Protein AF-A0A926I420-F1 (afdb_monomer_lite)

Secondary structure (DSSP, 8-state):
----EEEEEETTEEEEEEGGGGGGS-HHHHHHHHHHHHHSHHHHHHHHHHHHHHHHHHHHHHHHHHHHHHHHHHHH----S-TTSHHHHHHHHHHHHHHHHHHHHHHHHHHHHHHHHHHHHHHT-

Structure (mmCIF, N/CA/C/O backbone):
data_AF-A0A926I420-F1
#
_entry.id   AF-A0A926I420-F1
#
loop_
_atom_site.group_PDB
_atom_site.id
_atom_site.type_symbol
_atom_site.label_atom_id
_atom_site.label_alt_id
_atom_site.label_comp_id
_atom_site.label_asym_id
_atom_site.label_entity_id
_atom_site.label_seq_id
_atom_site.pdbx_PDB_ins_code
_atom_site.Cartn_x
_atom_site.Cartn_y
_atom_site.Cartn_z
_atom_site.occupancy
_atom_site.B_iso_or_equiv
_atom_site.auth_seq_id
_atom_site.auth_comp_id
_atom_site.auth_asym_id
_atom_site.auth_atom_id
_atom_site.pdbx_PDB_model_num
ATOM 1 N N . MET A 1 1 ? -12.925 8.413 -10.685 1.00 44.97 1 MET A N 1
ATOM 2 C CA . MET A 1 1 ? -12.684 7.410 -9.626 1.00 44.97 1 MET A CA 1
ATOM 3 C C . MET A 1 1 ? -13.335 7.935 -8.364 1.00 44.97 1 MET A C 1
ATOM 5 O O . MET A 1 1 ? -12.973 9.019 -7.928 1.00 44.97 1 MET A O 1
ATOM 9 N N . THR A 1 2 ? -14.347 7.244 -7.854 1.00 55.06 2 THR A N 1
ATOM 10 C CA . THR A 1 2 ? -14.958 7.538 -6.554 1.00 55.06 2 THR A CA 1
ATOM 11 C C . THR A 1 2 ? -13.960 7.153 -5.468 1.00 55.06 2 THR A C 1
ATOM 13 O O . THR A 1 2 ? -13.568 5.991 -5.394 1.00 55.06 2 THR A O 1
ATOM 16 N N . ASN A 1 3 ? -13.490 8.128 -4.689 1.00 81.56 3 ASN A N 1
ATOM 17 C CA . ASN A 1 3 ? -12.664 7.837 -3.519 1.00 81.56 3 ASN A CA 1
ATOM 18 C C . ASN A 1 3 ? -13.550 7.166 -2.465 1.00 81.56 3 ASN A C 1
ATOM 20 O O . ASN A 1 3 ? -14.679 7.607 -2.244 1.00 81.56 3 ASN A O 1
ATOM 24 N N . THR A 1 4 ? -13.042 6.122 -1.822 1.00 92.88 4 THR A N 1
ATOM 25 C CA . THR A 1 4 ? -13.695 5.503 -0.672 1.00 92.88 4 THR A CA 1
ATOM 26 C C . THR A 1 4 ? -13.514 6.440 0.512 1.00 92.88 4 THR A C 1
ATOM 28 O O . THR A 1 4 ? -12.399 6.621 1.008 1.00 92.88 4 THR A O 1
ATOM 31 N N . THR A 1 5 ? -14.605 7.069 0.936 1.00 95.94 5 THR A N 1
ATOM 32 C CA . THR A 1 5 ? -14.626 7.973 2.086 1.00 95.94 5 THR A CA 1
ATOM 33 C C . THR A 1 5 ? -15.355 7.302 3.237 1.00 95.94 5 THR A C 1
ATOM 35 O O . THR A 1 5 ? -16.424 6.733 3.033 1.00 95.94 5 THR A O 1
ATOM 38 N N . ILE A 1 6 ? -14.793 7.401 4.438 1.00 96.44 6 ILE A N 1
ATOM 39 C CA . ILE A 1 6 ? -15.465 7.010 5.678 1.00 96.44 6 ILE A CA 1
ATOM 40 C C . ILE A 1 6 ? -15.654 8.218 6.586 1.00 96.44 6 ILE A C 1
ATOM 42 O O . ILE A 1 6 ? -14.856 9.162 6.573 1.00 96.44 6 ILE A O 1
ATOM 46 N N . HIS A 1 7 ? -16.678 8.135 7.427 1.00 96.81 7 HIS A N 1
ATOM 47 C CA . HIS A 1 7 ? -16.928 9.075 8.507 1.00 96.81 7 HIS A CA 1
ATOM 48 C C . HIS A 1 7 ? -17.024 8.309 9.814 1.00 96.81 7 HIS A C 1
ATOM 50 O O . HIS A 1 7 ? -17.760 7.332 9.885 1.00 96.81 7 HIS A O 1
ATOM 56 N N . PHE A 1 8 ? -16.328 8.772 10.845 1.00 96.94 8 PHE A N 1
ATOM 57 C CA . PHE A 1 8 ? -16.446 8.200 12.184 1.00 96.94 8 PHE A CA 1
ATOM 58 C C . PHE A 1 8 ? -16.426 9.308 13.237 1.00 96.94 8 PHE A C 1
ATOM 60 O O . PHE A 1 8 ? -16.022 10.443 12.958 1.00 96.94 8 PHE A O 1
ATOM 67 N N . GLN A 1 9 ? -16.907 8.990 14.429 1.00 95.69 9 GLN A N 1
ATOM 68 C CA . GLN A 1 9 ? -17.012 9.902 15.560 1.00 95.69 9 GLN A CA 1
ATOM 69 C C . GLN A 1 9 ? -16.153 9.406 16.721 1.00 95.69 9 GLN A C 1
ATOM 71 O O . GLN A 1 9 ? -15.856 8.218 16.837 1.00 95.69 9 GLN A O 1
ATOM 76 N N . TYR A 1 10 ? -15.702 10.342 17.542 1.00 95.88 10 TYR A N 1
ATOM 77 C CA . TYR A 1 10 ? -15.051 10.057 18.810 1.00 95.88 10 TYR A CA 1
ATOM 78 C C . TYR A 1 10 ? -15.337 11.221 19.754 1.00 95.88 10 TYR A C 1
ATOM 80 O O . TYR A 1 10 ? -14.989 12.366 19.433 1.00 95.88 10 TYR A O 1
ATOM 88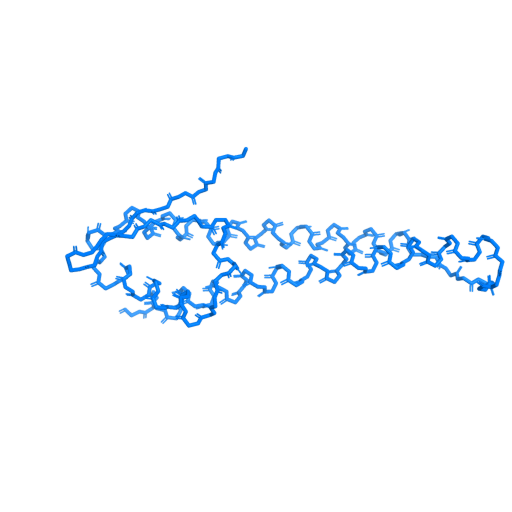 N N . GLU A 1 11 ? -15.965 10.938 20.896 1.00 93.06 11 GLU A N 1
ATOM 89 C CA . GLU A 1 11 ? -16.448 11.946 21.841 1.00 93.06 11 GLU A CA 1
ATOM 90 C C . GLU A 1 11 ? -17.296 13.023 21.127 1.00 93.06 11 GLU A C 1
ATOM 92 O O . GLU A 1 11 ? -18.383 12.751 20.624 1.00 93.06 11 GLU A O 1
ATOM 97 N N . THR A 1 12 ? -16.807 14.261 21.048 1.00 93.62 12 THR A N 1
ATOM 98 C CA . THR A 1 12 ? -17.498 15.400 20.419 1.00 93.62 12 THR A CA 1
ATOM 99 C C . THR A 1 12 ? -16.999 15.712 19.007 1.00 93.62 12 THR A C 1
ATOM 101 O O . THR A 1 12 ? -17.429 16.690 18.395 1.00 93.62 12 THR A O 1
ATOM 104 N N . THR A 1 13 ? -16.074 14.908 18.475 1.00 94.56 13 THR A N 1
ATOM 105 C CA . THR A 1 13 ? -15.394 15.175 17.202 1.00 94.56 13 THR A CA 1
ATOM 106 C C . THR A 1 13 ? -15.831 14.195 16.121 1.00 94.56 13 THR A C 1
ATOM 108 O O . THR A 1 13 ? -15.968 12.997 16.360 1.00 94.56 13 THR A O 1
ATOM 111 N N . ARG A 1 14 ? -15.987 14.698 14.891 1.00 94.56 14 ARG A N 1
ATOM 112 C CA . ARG A 1 14 ? -16.226 13.887 13.693 1.00 94.56 14 ARG A CA 1
ATOM 113 C C . ARG A 1 14 ? -15.036 13.970 12.747 1.00 94.56 14 ARG A C 1
ATOM 115 O O . ARG A 1 14 ? -14.514 15.050 12.485 1.00 94.56 14 ARG A O 1
ATOM 122 N N . PHE A 1 15 ? -14.658 12.826 12.200 1.00 96.38 15 PHE A N 1
ATOM 123 C CA . PHE A 1 15 ? -13.571 12.683 11.245 1.00 96.38 15 PHE A CA 1
ATOM 124 C C . PHE A 1 15 ? -14.123 12.271 9.881 1.00 96.38 15 PHE A C 1
ATOM 126 O O . PHE A 1 15 ? -15.060 11.477 9.790 1.00 96.38 15 PHE A O 1
ATOM 133 N N . GLU A 1 16 ? -13.506 12.788 8.822 1.00 95.75 16 GLU A N 1
ATOM 134 C CA . GLU A 1 16 ? -13.689 12.328 7.446 1.00 95.75 16 GLU A CA 1
ATOM 135 C C . GLU A 1 16 ? -12.336 11.846 6.921 1.00 95.75 16 GLU A C 1
ATOM 137 O O . GLU A 1 16 ? -11.340 12.570 7.003 1.00 95.75 16 GLU A O 1
ATOM 142 N N . ILE A 1 17 ? -12.284 10.619 6.399 1.00 94.75 17 ILE A N 1
ATOM 143 C CA . ILE A 1 17 ? -11.057 10.036 5.848 1.00 94.75 17 ILE A CA 1
ATOM 144 C C . ILE A 1 17 ? -11.306 9.555 4.424 1.00 94.75 17 ILE A C 1
ATOM 146 O O . ILE A 1 17 ? -12.172 8.718 4.182 1.00 94.75 17 ILE A O 1
ATOM 150 N N . TYR A 1 18 ? -10.453 10.000 3.501 1.00 95.06 18 TYR A N 1
ATOM 151 C CA . TYR A 1 18 ? -10.295 9.390 2.181 1.00 95.06 18 TYR A CA 1
ATOM 152 C C . TYR A 1 18 ? -9.370 8.172 2.290 1.00 95.06 18 TYR A C 1
ATOM 154 O O . TYR A 1 18 ? -8.145 8.326 2.325 1.00 95.06 18 TYR A O 1
ATOM 162 N N . LEU A 1 19 ? -9.932 6.962 2.346 1.00 95.06 19 LEU A N 1
ATOM 163 C CA . LEU A 1 19 ? -9.166 5.733 2.576 1.00 95.06 19 LEU A CA 1
ATOM 164 C C . LEU A 1 19 ? -8.111 5.486 1.494 1.00 95.06 19 LEU A C 1
ATOM 166 O O . LEU A 1 19 ? -6.993 5.095 1.815 1.00 95.06 19 LEU A O 1
ATOM 170 N N . ASP A 1 20 ? -8.391 5.819 0.232 1.00 92.88 20 ASP A N 1
ATOM 171 C CA . ASP A 1 20 ? -7.417 5.698 -0.866 1.00 92.88 20 ASP A CA 1
ATOM 172 C C . ASP A 1 20 ? -6.156 6.555 -0.668 1.00 92.88 20 ASP A C 1
ATOM 174 O O . ASP A 1 20 ? -5.116 6.283 -1.266 1.00 92.88 20 ASP A O 1
ATOM 178 N N . LYS A 1 21 ? -6.234 7.594 0.171 1.00 92.38 21 LYS A N 1
ATOM 179 C CA . LYS A 1 21 ? -5.132 8.524 0.453 1.00 92.38 21 LYS A CA 1
ATOM 180 C C . LYS A 1 21 ? -4.492 8.298 1.820 1.00 92.38 21 LYS A C 1
ATOM 182 O O . LYS A 1 21 ? -3.559 9.020 2.173 1.00 92.38 21 LYS A O 1
ATOM 187 N N . ILE A 1 22 ? -4.937 7.293 2.579 1.00 94.19 22 ILE A N 1
ATOM 188 C CA . ILE A 1 22 ? -4.449 7.039 3.941 1.00 94.19 22 ILE A CA 1
ATOM 189 C C . ILE A 1 22 ? -2.945 6.728 3.977 1.00 94.19 22 ILE A C 1
ATOM 191 O O . ILE A 1 22 ? -2.269 7.071 4.942 1.00 94.19 22 ILE A O 1
ATOM 195 N N . THR A 1 23 ? -2.385 6.190 2.887 1.00 92.62 23 THR A N 1
ATOM 196 C CA . THR A 1 23 ? -0.940 5.955 2.725 1.00 92.62 23 THR A CA 1
ATOM 197 C C . THR A 1 23 ? -0.105 7.238 2.727 1.00 92.62 23 THR A C 1
ATOM 199 O O . THR A 1 23 ? 1.114 7.169 2.830 1.00 92.62 23 THR A O 1
ATOM 202 N N . GLY A 1 24 ? -0.721 8.410 2.548 1.00 92.69 24 GLY A N 1
ATOM 203 C CA . GLY A 1 24 ? -0.034 9.700 2.622 1.00 92.69 24 GLY A CA 1
ATOM 204 C C . GLY A 1 24 ? 0.183 10.201 4.051 1.00 92.69 24 GLY A C 1
ATOM 205 O O . GLY A 1 24 ? 0.930 11.155 4.251 1.00 92.69 24 GLY A O 1
ATOM 206 N N . LEU A 1 25 ? -0.462 9.584 5.046 1.00 94.25 25 LEU A N 1
ATOM 207 C CA . LEU A 1 25 ? -0.368 10.004 6.439 1.00 94.25 25 LEU A CA 1
ATOM 208 C C . LEU A 1 25 ? 0.843 9.366 7.144 1.00 94.25 25 LEU A C 1
ATOM 210 O O . LEU A 1 25 ? 1.195 8.218 6.863 1.00 94.25 25 LEU A O 1
ATOM 214 N N . PRO A 1 26 ? 1.464 10.057 8.117 1.00 96.19 26 PRO A N 1
ATOM 215 C CA . PRO A 1 26 ? 2.463 9.445 8.986 1.00 96.19 26 PRO A CA 1
ATOM 216 C C . PRO A 1 26 ? 1.893 8.248 9.757 1.00 96.19 26 PRO A C 1
ATOM 218 O O . PRO A 1 26 ? 0.761 8.289 10.240 1.00 96.19 26 PRO A O 1
ATOM 221 N N . ALA A 1 27 ? 2.702 7.204 9.953 1.00 95.38 27 ALA A N 1
ATOM 222 C CA . ALA A 1 27 ? 2.282 5.989 10.656 1.00 95.38 27 ALA A CA 1
ATOM 223 C C . ALA A 1 27 ? 1.656 6.227 12.052 1.00 95.38 27 ALA A C 1
ATOM 225 O O . ALA A 1 27 ? 0.642 5.586 12.342 1.00 95.38 27 ALA A O 1
ATOM 226 N N . PRO A 1 28 ? 2.171 7.141 12.908 1.00 96.88 28 PRO A N 1
ATOM 227 C CA . PRO A 1 28 ? 1.526 7.452 14.187 1.00 96.88 28 PRO A CA 1
ATOM 228 C C . PRO A 1 28 ? 0.092 7.969 14.023 1.00 96.88 28 PRO A C 1
ATOM 230 O O . PRO A 1 28 ? -0.785 7.592 14.798 1.00 96.88 28 PRO A O 1
ATOM 233 N N . ASN A 1 29 ? -0.160 8.768 12.984 1.00 96.94 29 ASN A N 1
ATOM 234 C CA . ASN A 1 29 ? -1.477 9.336 12.715 1.00 96.94 29 ASN A CA 1
ATOM 235 C C . ASN A 1 29 ? -2.446 8.248 12.248 1.00 96.94 29 ASN A C 1
ATOM 237 O O . ASN A 1 29 ? -3.560 8.188 12.751 1.00 96.94 29 ASN A O 1
ATOM 241 N N . ILE A 1 30 ? -2.013 7.348 11.357 1.00 97.00 30 ILE A N 1
ATOM 242 C CA . ILE A 1 30 ? -2.840 6.218 10.896 1.00 97.00 30 ILE A CA 1
ATOM 243 C C . ILE A 1 30 ? -3.261 5.342 12.083 1.00 97.00 30 ILE A C 1
ATOM 245 O O . ILE A 1 30 ? -4.446 5.074 12.264 1.00 97.00 30 ILE A O 1
ATOM 249 N N . ARG A 1 31 ? -2.304 4.951 12.936 1.00 97.12 31 ARG A N 1
ATOM 250 C CA . ARG A 1 31 ? -2.581 4.165 14.152 1.00 97.12 31 ARG A CA 1
ATOM 251 C C . ARG A 1 31 ? -3.562 4.878 15.074 1.00 97.12 31 ARG A C 1
ATOM 253 O O . ARG A 1 31 ? -4.518 4.274 15.548 1.00 97.12 31 ARG A O 1
ATOM 260 N N . LYS A 1 32 ? -3.343 6.176 15.315 1.00 96.06 32 LYS A N 1
ATOM 261 C CA . LYS A 1 32 ? -4.226 6.976 16.166 1.00 96.06 32 LYS A CA 1
ATOM 262 C C . LYS A 1 32 ? -5.643 7.036 15.595 1.00 96.06 32 LYS A C 1
ATOM 264 O O . LYS A 1 32 ? -6.574 6.858 16.367 1.00 96.06 32 LYS A O 1
ATOM 269 N N . LEU A 1 33 ? -5.809 7.224 14.285 1.00 96.31 33 LEU A N 1
ATOM 270 C CA . LEU A 1 33 ? -7.125 7.240 13.638 1.00 96.31 33 LEU A CA 1
ATOM 271 C C . LEU A 1 33 ? -7.857 5.904 13.804 1.00 96.31 33 LEU A C 1
ATOM 273 O O . LEU A 1 33 ? -9.005 5.906 14.234 1.00 96.31 33 LEU A O 1
ATOM 277 N N . PHE A 1 34 ? -7.187 4.774 13.553 1.00 96.50 34 PHE A N 1
ATOM 278 C CA . PHE A 1 34 ? -7.785 3.452 13.775 1.00 96.50 34 PHE A CA 1
ATOM 279 C C . PHE A 1 34 ? -8.166 3.229 15.236 1.00 96.50 34 PHE A C 1
ATOM 281 O O . PHE A 1 34 ? -9.288 2.816 15.511 1.00 96.50 34 PHE A O 1
ATOM 288 N N . LYS A 1 35 ? -7.283 3.583 16.178 1.00 96.12 35 LYS A N 1
ATOM 289 C CA . LYS A 1 35 ? -7.587 3.507 17.610 1.00 96.12 35 LYS A CA 1
ATOM 290 C C . LYS A 1 35 ? -8.820 4.336 17.979 1.00 96.12 35 LYS A C 1
ATOM 292 O O . LYS A 1 35 ? -9.666 3.843 18.712 1.00 96.12 35 LYS A O 1
ATOM 297 N N . LEU A 1 36 ? -8.913 5.584 17.513 1.00 96.19 36 LEU A N 1
ATOM 298 C CA . LEU A 1 36 ? -10.054 6.456 17.816 1.00 96.19 36 LEU A CA 1
ATOM 299 C C . LEU A 1 36 ? -11.356 5.875 17.255 1.00 96.19 36 LEU A C 1
ATOM 301 O O . LEU A 1 36 ? -12.334 5.773 17.984 1.00 96.19 36 LEU A O 1
ATOM 305 N N . MET A 1 37 ? -11.339 5.423 15.999 1.00 95.88 37 MET A N 1
ATOM 306 C CA . MET A 1 37 ? -12.505 4.813 15.357 1.00 95.88 37 MET A CA 1
ATOM 307 C C . MET A 1 37 ? -12.996 3.564 16.102 1.00 95.88 37 MET A C 1
ATOM 309 O O . MET A 1 37 ? -14.196 3.409 16.313 1.00 95.88 37 MET A O 1
ATOM 313 N N . LEU A 1 38 ? -12.073 2.713 16.556 1.00 95.62 38 LEU A N 1
ATOM 314 C CA . LEU A 1 38 ? -12.378 1.481 17.292 1.00 95.62 38 LEU A CA 1
ATOM 315 C C . LEU A 1 38 ? -12.732 1.709 18.771 1.00 95.62 38 LEU A C 1
ATOM 317 O O . LEU A 1 38 ? -13.184 0.781 19.430 1.00 95.62 38 LEU A O 1
ATOM 321 N N . SER A 1 39 ? -12.545 2.920 19.308 1.00 95.00 39 SER A N 1
ATOM 322 C CA . SER A 1 39 ? -12.868 3.220 20.714 1.00 95.00 39 SER A CA 1
ATOM 323 C C . SER 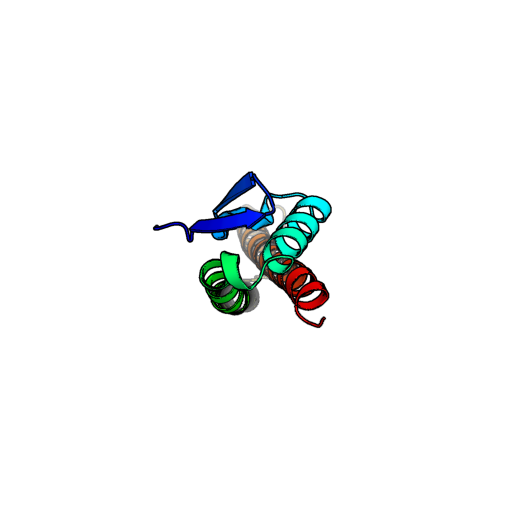A 1 39 ? -14.379 3.371 20.955 1.00 95.00 39 SER A C 1
ATOM 325 O O . SER A 1 39 ? -14.830 3.228 22.086 1.00 95.00 39 SER A O 1
ATOM 327 N N . GLU A 1 40 ? -15.166 3.630 19.904 1.00 93.38 40 GLU A N 1
ATOM 328 C CA . GLU A 1 40 ? -16.633 3.742 19.952 1.00 93.38 40 GLU A CA 1
ATOM 329 C C . GLU A 1 40 ? -17.284 2.887 18.844 1.00 93.38 40 GLU A C 1
ATOM 331 O O . GLU A 1 40 ? -17.881 3.422 17.905 1.00 93.38 40 GLU A O 1
ATOM 336 N N . PRO A 1 41 ? -17.170 1.546 18.904 1.00 91.31 41 PRO A N 1
ATOM 337 C CA . PRO A 1 41 ? -17.541 0.667 17.792 1.00 91.31 41 PRO A CA 1
ATOM 338 C C . PRO A 1 41 ? -19.021 0.783 17.409 1.00 91.31 41 PRO A C 1
ATOM 340 O O . PRO A 1 41 ? -19.350 0.831 16.228 1.00 91.31 41 PRO A O 1
ATOM 343 N N . TRP A 1 42 ? -19.908 0.952 18.392 1.00 91.56 42 TRP A N 1
ATOM 344 C CA . TRP A 1 42 ? -21.349 1.122 18.175 1.00 91.56 42 TRP A CA 1
ATOM 345 C C . TRP A 1 42 ? -21.692 2.359 17.332 1.00 91.56 42 TRP A C 1
ATOM 347 O O . TRP A 1 42 ? -22.593 2.306 16.500 1.00 91.56 42 TRP A O 1
ATOM 357 N N . ASN A 1 43 ? -20.949 3.457 17.512 1.00 93.88 43 ASN A N 1
ATOM 358 C CA . ASN A 1 43 ? -21.134 4.694 16.745 1.00 93.88 43 ASN A CA 1
ATOM 359 C C . ASN A 1 43 ? -20.491 4.608 15.353 1.00 93.88 43 ASN A C 1
ATOM 361 O O . ASN A 1 43 ? -20.876 5.341 14.441 1.00 93.88 43 ASN A O 1
ATOM 365 N N . ASN A 1 44 ? -19.508 3.718 15.192 1.00 96.69 44 ASN A N 1
ATOM 366 C CA . ASN A 1 44 ? -18.599 3.694 14.051 1.00 96.69 44 ASN A CA 1
ATOM 367 C C . ASN A 1 44 ? -18.684 2.415 13.210 1.00 96.69 44 ASN A C 1
ATOM 369 O O . ASN A 1 44 ? -17.860 2.244 12.312 1.00 96.69 44 ASN A O 1
ATOM 373 N N . GLN A 1 45 ? -19.672 1.545 13.444 1.00 96.31 45 GLN A N 1
ATOM 374 C CA . GLN A 1 45 ? -19.764 0.229 12.801 1.00 96.31 45 GLN A CA 1
ATOM 375 C C . GLN A 1 45 ? -19.662 0.307 11.273 1.00 96.31 45 GLN A C 1
ATOM 377 O O . GLN A 1 45 ? -18.843 -0.377 10.676 1.00 96.31 45 GLN A O 1
ATOM 382 N N . ALA A 1 46 ? -20.394 1.225 10.634 1.00 95.81 46 ALA A N 1
ATOM 383 C CA . ALA A 1 46 ? -20.344 1.385 9.179 1.00 95.81 46 ALA A CA 1
ATOM 384 C C . ALA A 1 46 ? -18.941 1.767 8.658 1.00 95.81 46 ALA A C 1
ATOM 386 O O . ALA A 1 46 ? -18.525 1.330 7.582 1.00 95.81 46 ALA A O 1
ATOM 387 N N . ALA A 1 47 ? -18.198 2.584 9.412 1.00 96.50 47 ALA A N 1
ATOM 388 C CA . ALA A 1 47 ? -16.827 2.949 9.065 1.00 96.50 47 ALA A CA 1
ATOM 389 C C . ALA A 1 47 ? -15.866 1.773 9.273 1.00 96.50 47 ALA A C 1
ATOM 391 O O . ALA A 1 47 ? -15.006 1.540 8.425 1.00 96.50 47 ALA A O 1
ATOM 392 N N . ILE A 1 48 ? -16.048 1.019 10.361 1.00 97.19 48 ILE A N 1
ATOM 393 C CA . ILE A 1 48 ? -15.287 -0.196 10.674 1.00 97.19 48 ILE A CA 1
ATOM 394 C C . ILE A 1 48 ? -15.482 -1.229 9.561 1.00 97.19 48 ILE A C 1
ATOM 396 O O . ILE A 1 48 ? -14.497 -1.608 8.932 1.00 97.19 48 ILE A O 1
ATOM 400 N N . ASP A 1 49 ? -16.727 -1.574 9.223 1.00 96.50 49 ASP A N 1
ATOM 401 C CA . ASP A 1 49 ? -17.063 -2.529 8.157 1.00 96.50 49 ASP A CA 1
ATOM 402 C C . ASP A 1 49 ? -16.438 -2.117 6.816 1.00 96.50 49 ASP A C 1
ATOM 404 O O . ASP A 1 49 ? -15.877 -2.930 6.076 1.00 96.50 49 ASP A O 1
ATOM 408 N N . THR A 1 50 ? -16.482 -0.815 6.511 1.00 97.31 50 THR A N 1
ATOM 409 C CA . THR A 1 50 ? -15.878 -0.277 5.289 1.00 97.31 50 THR A CA 1
ATOM 410 C C . THR A 1 50 ? -14.359 -0.457 5.292 1.00 97.31 50 THR A C 1
ATOM 412 O O . THR A 1 50 ? -13.793 -0.848 4.272 1.00 97.31 50 THR A O 1
ATOM 415 N N . VAL A 1 51 ? -13.677 -0.198 6.412 1.00 96.81 51 VAL A N 1
ATOM 416 C CA . VAL A 1 51 ? -12.220 -0.389 6.533 1.00 96.81 51 VAL A CA 1
ATOM 417 C C . VAL A 1 51 ? -11.845 -1.869 6.462 1.00 96.81 51 VAL A C 1
ATOM 419 O O . VAL A 1 51 ? -10.881 -2.212 5.769 1.00 96.81 51 VAL A O 1
ATOM 42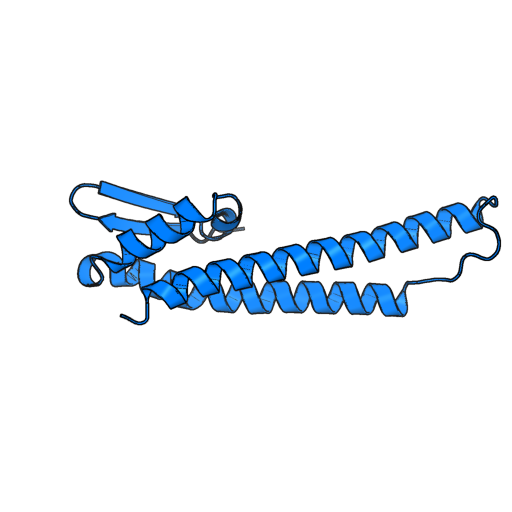2 N N . GLU A 1 52 ? -12.616 -2.740 7.113 1.00 96.19 52 GLU A N 1
ATOM 423 C CA . GLU A 1 52 ? -12.415 -4.192 7.098 1.00 96.19 52 GLU A CA 1
ATOM 424 C C . GLU A 1 52 ? -12.543 -4.785 5.697 1.00 96.19 52 GLU A C 1
ATOM 426 O O . GLU A 1 52 ? -11.743 -5.642 5.326 1.00 96.19 52 GLU A O 1
ATOM 431 N N . ALA A 1 53 ? -13.482 -4.294 4.886 1.00 96.50 53 ALA A N 1
ATOM 432 C CA . ALA A 1 53 ? -13.599 -4.694 3.488 1.00 96.50 53 ALA A CA 1
ATOM 433 C C . ALA A 1 53 ? -12.511 -4.054 2.603 1.00 96.50 53 ALA A C 1
ATOM 435 O O . ALA A 1 53 ? -11.961 -4.694 1.700 1.00 96.50 53 ALA A O 1
ATOM 436 N N . PHE A 1 54 ? -12.178 -2.785 2.852 1.00 96.94 54 PHE A N 1
ATOM 437 C CA . PHE A 1 54 ? -11.283 -2.002 2.001 1.00 96.94 54 PHE A CA 1
ATOM 438 C C . PHE A 1 54 ? -9.823 -2.466 2.070 1.00 96.94 54 PHE A C 1
ATOM 440 O O . PHE A 1 54 ? -9.175 -2.614 1.030 1.00 96.94 54 PHE A O 1
ATOM 447 N N . LEU A 1 55 ? -9.274 -2.686 3.271 1.00 96.94 55 LEU A N 1
ATOM 448 C CA . LEU A 1 55 ? -7.841 -2.965 3.427 1.00 96.94 55 LEU A CA 1
ATOM 449 C C . LEU A 1 55 ? -7.402 -4.277 2.746 1.00 96.94 55 LEU A C 1
ATOM 451 O O . LEU A 1 55 ? -6.430 -4.230 1.981 1.00 96.94 55 LEU A O 1
ATOM 455 N N . PRO A 1 56 ? -8.095 -5.423 2.922 1.00 96.81 56 PRO A N 1
ATOM 456 C CA . PRO A 1 56 ? -7.768 -6.651 2.198 1.00 96.81 56 PRO A CA 1
ATOM 457 C C . PRO A 1 56 ? -7.879 -6.482 0.678 1.00 96.81 56 PRO A C 1
ATOM 459 O O . PRO A 1 56 ? -6.998 -6.933 -0.056 1.00 96.81 56 PRO A O 1
ATOM 462 N N . ALA A 1 57 ? -8.901 -5.765 0.196 1.00 97.19 57 ALA A N 1
ATOM 463 C CA . ALA A 1 57 ? -9.076 -5.505 -1.231 1.00 97.19 57 ALA A CA 1
ATOM 464 C C . ALA A 1 57 ? -7.897 -4.711 -1.828 1.00 97.19 57 ALA A C 1
ATOM 466 O O . ALA A 1 57 ? -7.414 -5.034 -2.917 1.00 97.19 57 ALA A O 1
ATOM 467 N N . GLN A 1 58 ? -7.374 -3.707 -1.113 1.00 96.75 58 GLN A N 1
ATOM 468 C CA . GLN A 1 58 ? -6.192 -2.957 -1.560 1.00 96.75 58 GLN A CA 1
ATOM 469 C C . GLN A 1 58 ? -4.900 -3.778 -1.492 1.00 96.75 58 GLN A C 1
ATOM 471 O O . GLN A 1 58 ? -4.024 -3.627 -2.352 1.00 96.75 58 GLN A O 1
ATOM 476 N N . ILE A 1 59 ? -4.764 -4.669 -0.506 1.00 97.62 59 ILE A N 1
ATOM 477 C CA . ILE A 1 59 ? -3.632 -5.601 -0.438 1.00 97.62 59 ILE A CA 1
ATOM 478 C C . ILE A 1 59 ? -3.620 -6.503 -1.669 1.00 97.62 59 ILE A C 1
ATOM 480 O O . ILE A 1 59 ? -2.588 -6.580 -2.335 1.00 97.62 59 ILE A O 1
ATOM 484 N N . GLU A 1 60 ? -4.747 -7.122 -2.018 1.00 97.75 60 GLU A N 1
ATOM 485 C CA . GLU A 1 60 ? -4.813 -8.004 -3.187 1.00 97.75 60 GLU A CA 1
ATOM 486 C C . GLU A 1 60 ? -4.615 -7.229 -4.496 1.00 97.75 60 GLU A C 1
ATOM 488 O O . GLU A 1 60 ? -3.802 -7.625 -5.333 1.00 97.75 60 GLU A O 1
ATOM 493 N N . LYS A 1 61 ? -5.232 -6.050 -4.643 1.00 96.88 61 LYS A N 1
ATOM 494 C CA . LYS A 1 61 ? -5.020 -5.183 -5.815 1.00 96.88 61 LYS A CA 1
ATOM 495 C C . LYS A 1 61 ? -3.552 -4.781 -5.990 1.00 96.88 61 LYS A C 1
ATOM 497 O O . LYS A 1 61 ? -3.015 -4.826 -7.097 1.00 96.88 61 LYS A O 1
ATOM 502 N N . SER A 1 62 ? -2.887 -4.373 -4.909 1.00 97.44 62 SER A N 1
ATOM 503 C CA . SER A 1 62 ? -1.475 -3.970 -4.952 1.00 97.44 62 SER A CA 1
ATOM 504 C C . SER A 1 62 ? -0.531 -5.153 -5.178 1.00 97.44 62 SER A C 1
ATOM 506 O O . SER A 1 62 ? 0.484 -5.005 -5.863 1.00 97.44 62 SER A O 1
ATOM 508 N N . LYS A 1 63 ? -0.876 -6.332 -4.654 1.00 98.12 63 LYS A N 1
ATOM 509 C CA . LYS A 1 63 ? -0.155 -7.586 -4.884 1.00 98.12 63 LYS A CA 1
ATOM 510 C C . LYS A 1 63 ? -0.217 -8.000 -6.348 1.00 98.12 63 LYS A C 1
ATOM 512 O O . LYS A 1 63 ? 0.821 -8.333 -6.913 1.00 98.12 63 LYS A O 1
ATOM 517 N N . GLU A 1 64 ? -1.387 -7.912 -6.976 1.00 98.12 64 GLU A N 1
ATOM 518 C CA . GLU A 1 64 ? -1.538 -8.223 -8.398 1.00 98.12 64 GLU A CA 1
ATOM 519 C C . GLU A 1 64 ? -0.773 -7.225 -9.276 1.00 98.12 64 GLU A C 1
ATOM 521 O O . GLU A 1 64 ? -0.034 -7.620 -10.175 1.00 98.12 64 GLU A O 1
ATOM 526 N N . ALA A 1 65 ? -0.819 -5.929 -8.949 1.00 97.88 65 ALA A N 1
ATOM 527 C CA . ALA A 1 65 ? -0.007 -4.928 -9.641 1.00 97.88 65 ALA A CA 1
ATOM 528 C C . ALA A 1 65 ? 1.504 -5.218 -9.534 1.00 97.88 65 ALA A C 1
ATOM 530 O O . ALA A 1 65 ? 2.245 -5.077 -10.511 1.00 97.88 65 ALA A O 1
ATOM 531 N N . TRP A 1 66 ? 1.976 -5.651 -8.359 1.00 98.44 66 TRP A N 1
ATOM 532 C CA . TRP A 1 66 ? 3.368 -6.065 -8.177 1.00 98.44 66 TRP A CA 1
ATOM 533 C C . TRP A 1 66 ?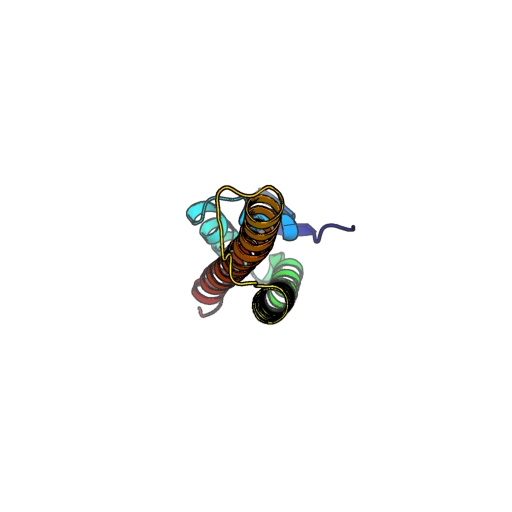 3.699 -7.351 -8.950 1.00 98.44 66 TRP A C 1
ATOM 535 O O . TRP A 1 66 ? 4.776 -7.450 -9.550 1.00 98.44 66 TRP A O 1
ATOM 545 N N . ARG A 1 67 ? 2.774 -8.314 -8.996 1.00 98.06 67 ARG A N 1
ATOM 546 C CA . ARG A 1 67 ? 2.912 -9.548 -9.776 1.00 98.06 67 ARG A CA 1
ATOM 547 C C . ARG A 1 67 ? 3.071 -9.250 -11.262 1.00 98.06 67 ARG A C 1
ATOM 549 O O . ARG A 1 67 ? 4.036 -9.723 -11.861 1.00 98.06 67 ARG A O 1
ATOM 556 N N . GLN A 1 68 ? 2.197 -8.414 -11.821 1.00 97.88 68 GLN A N 1
ATOM 557 C CA . GLN A 1 68 ? 2.266 -7.998 -13.220 1.00 97.88 68 GLN A CA 1
ATOM 558 C C . GLN A 1 68 ? 3.590 -7.290 -13.526 1.00 97.88 68 GLN A C 1
ATOM 560 O O . GLN A 1 68 ? 4.292 -7.675 -14.457 1.00 97.88 68 GLN A O 1
ATOM 565 N N . ALA A 1 69 ? 3.999 -6.320 -12.700 1.00 97.56 69 ALA A N 1
ATOM 566 C CA . ALA A 1 69 ? 5.271 -5.623 -12.898 1.00 97.56 69 ALA A CA 1
ATOM 567 C C . ALA A 1 69 ? 6.480 -6.577 -12.839 1.00 97.56 69 ALA A C 1
ATOM 569 O O . ALA A 1 69 ? 7.460 -6.393 -13.561 1.00 97.56 69 ALA A O 1
ATOM 570 N N . SER A 1 70 ? 6.419 -7.604 -11.986 1.00 97.19 70 SER A N 1
ATOM 571 C CA . SER A 1 70 ? 7.466 -8.628 -11.885 1.00 97.19 70 SER A CA 1
ATOM 572 C C . SER A 1 70 ? 7.499 -9.540 -13.115 1.00 97.19 70 SER A C 1
ATOM 574 O O . SER A 1 70 ? 8.582 -9.862 -13.601 1.00 97.19 70 SER A O 1
ATOM 576 N N . ALA A 1 71 ? 6.336 -9.909 -13.660 1.00 97.69 71 ALA A N 1
ATOM 577 C CA . ALA A 1 71 ? 6.246 -10.640 -14.923 1.00 97.69 71 ALA A CA 1
ATOM 578 C C . ALA A 1 71 ? 6.811 -9.811 -16.090 1.00 97.69 71 ALA A C 1
ATOM 580 O O . ALA A 1 71 ? 7.638 -10.311 -16.853 1.00 97.69 71 ALA A O 1
ATOM 581 N N . ASP A 1 72 ? 6.458 -8.525 -16.176 1.00 95.75 72 ASP A N 1
ATOM 582 C CA . ASP A 1 72 ? 6.990 -7.598 -17.182 1.00 95.75 72 ASP A CA 1
ATOM 583 C C . ASP A 1 72 ? 8.512 -7.446 -17.079 1.00 95.75 72 ASP A C 1
ATOM 585 O O . ASP A 1 72 ? 9.203 -7.335 -18.092 1.00 95.75 72 ASP A O 1
ATOM 589 N N . PHE A 1 73 ? 9.055 -7.449 -15.858 1.00 95.81 73 PHE A N 1
ATOM 590 C CA . PHE A 1 73 ? 10.497 -7.435 -15.637 1.00 95.81 73 PHE A CA 1
ATOM 591 C C . PHE A 1 73 ? 11.157 -8.712 -16.161 1.00 95.81 73 PHE A C 1
ATOM 593 O O . PHE A 1 73 ? 12.098 -8.622 -16.946 1.00 95.81 73 PHE A O 1
ATOM 600 N N . ASN A 1 74 ? 10.644 -9.883 -15.779 1.00 95.50 74 ASN A N 1
ATOM 601 C CA . ASN A 1 74 ? 11.205 -11.169 -16.195 1.00 95.50 74 ASN A CA 1
ATOM 602 C C . ASN A 1 74 ? 11.153 -11.357 -17.718 1.00 95.50 74 ASN A C 1
ATOM 604 O O . ASN A 1 74 ? 12.123 -11.818 -18.313 1.00 95.50 74 ASN A O 1
ATOM 608 N N . ASN A 1 75 ? 10.052 -10.949 -18.352 1.00 95.44 75 ASN A N 1
ATOM 609 C CA . ASN A 1 75 ? 9.854 -11.090 -19.796 1.00 95.44 75 ASN A CA 1
ATOM 610 C C . ASN A 1 75 ? 10.552 -9.985 -20.609 1.00 95.44 75 ASN A C 1
ATOM 612 O O . ASN A 1 75 ? 10.923 -10.189 -21.764 1.00 95.44 75 ASN A O 1
ATOM 616 N N . GLY A 1 76 ? 10.681 -8.785 -20.038 1.00 92.44 76 GLY A N 1
ATOM 617 C CA . GLY A 1 76 ? 11.129 -7.585 -20.745 1.00 92.44 76 GLY A CA 1
ATOM 618 C C . GLY A 1 76 ? 12.598 -7.222 -20.542 1.00 92.44 76 GLY A C 1
ATOM 619 O O . GLY A 1 76 ? 13.117 -6.392 -21.295 1.00 92.44 76 GLY A O 1
ATOM 620 N N . TRP A 1 77 ? 13.271 -7.796 -19.541 1.00 96.00 77 TRP A N 1
ATOM 621 C CA . TRP A 1 77 ? 14.674 -7.502 -19.268 1.00 96.00 77 TRP A CA 1
ATOM 622 C C . TRP A 1 77 ? 15.583 -8.064 -20.361 1.00 96.00 77 TRP A C 1
ATOM 624 O O . TRP A 1 77 ? 15.436 -9.202 -20.803 1.00 96.00 77 TRP A O 1
ATOM 634 N N . ARG A 1 78 ? 16.558 -7.261 -20.799 1.00 95.31 78 ARG A N 1
ATOM 635 C CA . ARG A 1 78 ? 17.522 -7.666 -21.832 1.00 95.31 78 ARG A CA 1
ATOM 636 C C . ARG A 1 78 ? 18.955 -7.374 -21.417 1.00 95.31 78 ARG A C 1
ATOM 638 O O . ARG A 1 78 ? 19.245 -6.318 -20.856 1.00 95.31 78 ARG A O 1
ATOM 645 N N . LEU A 1 79 ? 19.874 -8.268 -21.774 1.00 94.44 79 LEU A N 1
ATOM 646 C CA . LEU A 1 79 ? 21.303 -8.058 -21.562 1.00 94.44 79 LEU A CA 1
ATOM 647 C C . LEU A 1 79 ? 21.826 -6.911 -22.444 1.00 94.44 79 LEU A C 1
ATOM 649 O O . LEU A 1 79 ? 21.507 -6.814 -23.629 1.00 94.44 79 LEU A O 1
ATOM 653 N N . VAL A 1 80 ? 22.664 -6.046 -21.868 1.00 93.81 80 VAL A N 1
ATOM 654 C CA . VAL A 1 80 ? 23.283 -4.915 -22.574 1.00 93.81 80 VAL A CA 1
ATOM 655 C C . VAL A 1 80 ? 24.718 -5.278 -22.946 1.00 93.81 80 VAL A C 1
ATOM 657 O O . VAL A 1 80 ? 25.601 -5.224 -22.096 1.00 93.81 80 VAL A O 1
ATOM 660 N N . GLN A 1 81 ? 24.949 -5.605 -24.219 1.00 90.00 81 GLN A N 1
ATOM 661 C CA . GLN A 1 81 ? 26.270 -6.006 -24.728 1.00 90.00 81 GLN A CA 1
ATOM 662 C C . GLN A 1 81 ? 27.279 -4.844 -24.744 1.00 90.00 81 GLN A C 1
ATOM 664 O O . GLN A 1 81 ? 28.388 -4.960 -24.238 1.00 90.00 81 GLN A O 1
ATOM 669 N N . ASN A 1 82 ? 26.884 -3.680 -25.275 1.00 92.62 82 ASN A N 1
ATOM 670 C CA . ASN A 1 82 ? 27.719 -2.476 -25.295 1.00 92.62 82 ASN A CA 1
ATOM 671 C C . ASN A 1 82 ? 26.940 -1.274 -24.754 1.00 92.62 82 ASN A C 1
ATOM 673 O O . ASN A 1 82 ? 26.067 -0.734 -25.429 1.00 92.62 82 ASN A O 1
ATOM 677 N N . LYS A 1 83 ? 27.296 -0.815 -23.552 1.00 90.69 83 LYS A N 1
ATOM 678 C CA . LYS A 1 83 ? 26.618 0.296 -22.859 1.00 90.69 83 LYS A CA 1
ATOM 679 C C . LYS A 1 83 ? 26.806 1.661 -23.534 1.00 90.69 83 LYS A C 1
ATOM 681 O O . LYS A 1 83 ? 26.008 2.564 -23.300 1.00 90.69 83 LYS A O 1
ATOM 686 N N . ARG A 1 84 ? 27.851 1.832 -24.355 1.00 91.62 84 ARG A N 1
ATOM 687 C CA . ARG A 1 84 ? 28.173 3.108 -25.020 1.00 91.62 84 ARG A CA 1
ATOM 688 C C . ARG A 1 84 ? 27.403 3.301 -26.330 1.00 91.62 84 ARG A C 1
ATOM 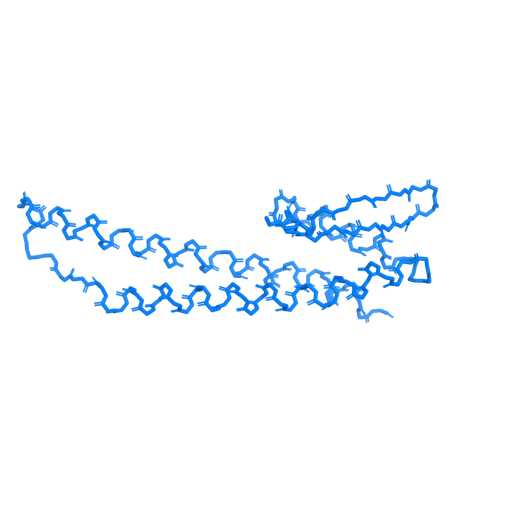690 O O . ARG A 1 84 ? 27.269 4.432 -26.794 1.00 91.62 84 ARG A O 1
ATOM 697 N N . SER A 1 85 ? 26.861 2.232 -26.917 1.00 94.69 85 SER A N 1
ATOM 698 C CA . SER A 1 85 ? 26.101 2.327 -28.167 1.00 94.69 85 SER A CA 1
ATOM 699 C C . SER A 1 85 ? 24.723 2.969 -27.950 1.00 94.69 85 SER A C 1
ATOM 701 O O . SER A 1 85 ? 24.155 2.940 -26.855 1.00 94.69 85 SER A O 1
ATOM 703 N N . LYS A 1 86 ? 24.147 3.552 -29.011 1.00 94.44 86 LYS A N 1
ATOM 704 C CA . LYS A 1 86 ? 22.776 4.101 -28.980 1.00 94.44 86 LYS A CA 1
ATOM 705 C C . LYS A 1 86 ? 21.756 3.028 -28.573 1.00 94.44 86 LYS A C 1
ATOM 707 O O . LYS A 1 86 ? 20.907 3.283 -27.724 1.00 94.44 86 LYS A O 1
ATOM 712 N N . GLN A 1 87 ? 21.888 1.821 -29.125 1.00 93.12 87 GLN A N 1
ATOM 713 C CA . GLN A 1 87 ? 21.028 0.682 -28.802 1.00 93.12 87 GLN A CA 1
ATOM 714 C C . GLN A 1 87 ? 21.206 0.218 -27.350 1.00 93.12 87 GLN A C 1
ATOM 716 O O . GLN A 1 87 ? 20.218 -0.017 -26.660 1.00 93.12 87 GLN A O 1
ATOM 721 N N . GLY A 1 88 ? 22.443 0.142 -26.852 1.00 95.38 88 GLY A N 1
ATOM 722 C CA . GLY A 1 88 ? 22.712 -0.236 -25.466 1.00 95.38 88 GLY A CA 1
ATOM 723 C C . GLY A 1 88 ? 22.108 0.745 -24.466 1.00 95.38 88 GLY A C 1
ATOM 724 O O . GLY A 1 88 ? 21.463 0.320 -23.509 1.00 95.38 88 GLY A O 1
ATOM 725 N N . ARG A 1 89 ? 22.220 2.055 -24.731 1.00 95.44 89 ARG A N 1
ATOM 726 C CA . ARG A 1 89 ? 21.555 3.092 -23.925 1.00 95.44 89 ARG A CA 1
ATOM 727 C C . ARG A 1 89 ? 20.030 2.949 -23.928 1.00 95.44 89 ARG A C 1
ATOM 729 O O . ARG A 1 89 ? 19.416 3.093 -22.874 1.00 95.44 89 ARG A O 1
ATOM 736 N N . ALA A 1 90 ? 19.423 2.613 -25.069 1.00 95.12 90 ALA A N 1
ATOM 737 C CA . ALA A 1 90 ? 17.981 2.372 -25.159 1.00 95.12 90 ALA A CA 1
ATOM 738 C C . ALA A 1 90 ? 17.539 1.145 -24.338 1.00 95.12 90 ALA A C 1
ATOM 740 O O . ALA A 1 90 ? 16.565 1.224 -23.589 1.00 95.12 90 ALA A O 1
ATOM 741 N N . ILE A 1 91 ? 18.290 0.038 -24.404 1.00 95.38 91 ILE A N 1
ATOM 742 C CA . ILE A 1 91 ? 18.019 -1.161 -23.593 1.00 95.38 91 ILE A CA 1
ATOM 743 C C . ILE A 1 91 ? 18.172 -0.848 -22.098 1.00 95.38 91 ILE A C 1
ATOM 745 O O . ILE A 1 91 ? 17.313 -1.220 -21.302 1.00 95.38 91 ILE A O 1
ATOM 749 N N . MET A 1 92 ? 19.217 -0.111 -21.704 1.00 96.50 92 MET A N 1
ATOM 750 C CA . MET A 1 92 ? 19.396 0.324 -20.313 1.00 96.50 92 MET A CA 1
ATOM 751 C C . MET A 1 92 ? 18.227 1.181 -19.819 1.00 96.50 92 MET A C 1
ATOM 753 O O . MET A 1 92 ? 17.760 0.978 -18.700 1.00 96.50 92 MET A O 1
ATOM 757 N N . ALA A 1 93 ? 17.739 2.120 -20.634 1.00 95.94 93 ALA A N 1
ATOM 758 C CA . ALA A 1 93 ? 16.591 2.950 -20.281 1.00 95.94 93 ALA A CA 1
ATOM 759 C C . ALA A 1 93 ? 15.331 2.101 -20.046 1.00 95.94 93 ALA A C 1
ATOM 761 O O . ALA A 1 93 ? 14.655 2.283 -19.031 1.00 95.94 93 ALA A O 1
ATOM 762 N N . GLN A 1 94 ? 15.063 1.124 -20.921 1.00 95.69 94 GLN A N 1
ATOM 763 C CA . GLN A 1 94 ? 13.944 0.196 -20.750 1.00 95.69 94 GLN A CA 1
ATOM 764 C C . GLN A 1 94 ? 14.105 -0.674 -19.499 1.00 95.69 94 GLN A C 1
ATOM 766 O O . GLN A 1 94 ? 13.178 -0.736 -18.693 1.00 95.69 94 GLN A O 1
ATOM 771 N N . ASN A 1 95 ? 15.274 -1.290 -19.291 1.00 97.38 95 ASN A N 1
ATOM 772 C CA . ASN A 1 95 ? 15.560 -2.101 -18.103 1.00 97.38 95 ASN A CA 1
ATOM 773 C C . ASN A 1 95 ? 15.381 -1.290 -16.812 1.00 97.38 95 ASN A C 1
ATOM 775 O O . ASN A 1 95 ? 14.775 -1.758 -15.849 1.00 97.38 95 ASN A O 1
ATOM 779 N N . ASN A 1 96 ? 15.867 -0.046 -16.794 1.00 96.94 96 ASN A N 1
ATOM 780 C CA . ASN A 1 96 ? 15.693 0.854 -15.659 1.00 96.94 96 ASN A CA 1
ATOM 781 C C . ASN A 1 96 ? 14.216 1.179 -15.414 1.00 96.94 96 ASN A C 1
ATOM 783 O O . ASN A 1 96 ? 13.799 1.245 -14.259 1.00 96.94 96 ASN A O 1
ATOM 787 N N . ARG A 1 97 ? 13.420 1.367 -16.474 1.00 97.00 97 ARG A N 1
ATOM 788 C CA . ARG A 1 97 ? 11.978 1.633 -16.379 1.00 97.00 97 ARG A CA 1
ATOM 789 C C . ARG A 1 97 ? 11.235 0.464 -15.731 1.00 97.00 97 ARG A C 1
ATOM 791 O O . ARG A 1 97 ? 10.544 0.672 -14.738 1.00 97.00 97 ARG A O 1
ATOM 798 N N . ILE A 1 98 ? 11.418 -0.754 -16.243 1.00 96.81 98 ILE A N 1
ATOM 799 C CA . ILE A 1 98 ? 10.742 -1.953 -15.714 1.00 96.81 98 ILE A CA 1
ATOM 800 C C . ILE A 1 98 ? 11.217 -2.286 -14.292 1.00 96.81 98 ILE A C 1
ATOM 802 O O . ILE A 1 98 ? 10.407 -2.601 -13.426 1.00 96.81 98 ILE A O 1
ATOM 806 N N . HIS A 1 99 ? 12.504 -2.097 -13.989 1.00 97.50 99 HIS A N 1
ATOM 807 C CA . HIS A 1 99 ? 13.026 -2.279 -12.634 1.00 97.50 99 HIS A CA 1
ATOM 808 C C . HIS A 1 99 ? 12.450 -1.257 -11.638 1.00 97.50 99 HIS A C 1
ATOM 810 O O . HIS A 1 99 ? 12.088 -1.611 -10.514 1.00 97.50 99 HIS A O 1
ATOM 816 N N . LYS A 1 100 ? 12.325 0.017 -12.042 1.00 98.00 100 LYS A N 1
ATOM 817 C CA . LYS A 1 100 ? 11.654 1.047 -11.233 1.00 98.00 100 LYS A CA 1
ATOM 818 C C . LYS A 1 100 ? 10.183 0.700 -10.992 1.00 98.00 100 LYS A C 1
ATOM 820 O O . LYS A 1 100 ? 9.716 0.886 -9.872 1.00 98.00 100 LYS A O 1
ATOM 825 N N . ALA A 1 101 ? 9.483 0.163 -11.993 1.00 97.62 101 ALA A N 1
ATOM 826 C CA . ALA A 1 101 ? 8.091 -0.264 -11.856 1.00 97.62 101 ALA A CA 1
ATOM 827 C C . ALA A 1 101 ? 7.930 -1.385 -10.814 1.00 97.62 101 ALA A C 1
ATOM 829 O O . ALA A 1 101 ? 7.085 -1.270 -9.926 1.00 97.62 101 ALA A O 1
ATOM 830 N N . VAL A 1 102 ? 8.791 -2.412 -10.841 1.00 98.06 102 VAL A N 1
ATOM 831 C CA . VAL A 1 102 ? 8.804 -3.475 -9.815 1.00 98.06 102 VAL A CA 1
ATOM 832 C C . VAL A 1 102 ? 9.048 -2.900 -8.422 1.00 98.06 102 VAL A C 1
ATOM 834 O O . VAL A 1 102 ? 8.317 -3.207 -7.484 1.00 98.06 102 VAL A O 1
ATOM 837 N N . LYS A 1 103 ? 10.061 -2.036 -8.267 1.00 98.12 103 LYS A N 1
ATOM 838 C CA . LYS A 1 103 ? 10.369 -1.423 -6.965 1.00 98.12 103 LYS A CA 1
ATOM 839 C C . LYS A 1 103 ? 9.213 -0.576 -6.435 1.00 98.12 103 LYS A C 1
ATOM 841 O O . LYS A 1 103 ? 8.897 -0.657 -5.252 1.00 98.12 103 LYS A O 1
ATOM 846 N N . SER A 1 104 ? 8.593 0.218 -7.303 1.00 97.75 104 SER A N 1
ATOM 847 C CA . SER A 1 104 ? 7.471 1.084 -6.943 1.00 97.75 104 SER A CA 1
ATOM 848 C C . SER A 1 104 ? 6.247 0.272 -6.514 1.00 97.75 104 SER A C 1
ATOM 850 O O . SER A 1 104 ? 5.741 0.480 -5.413 1.00 97.75 104 SER A O 1
ATOM 852 N N . THR A 1 105 ? 5.822 -0.703 -7.321 1.00 98.06 105 THR A N 1
ATOM 853 C CA . THR A 1 105 ? 4.658 -1.556 -7.016 1.00 98.06 105 THR A CA 1
ATOM 854 C C . THR A 1 105 ? 4.865 -2.398 -5.758 1.00 98.06 105 THR A C 1
ATOM 856 O O . THR A 1 105 ? 3.976 -2.450 -4.908 1.00 98.06 105 THR A O 1
ATOM 859 N N . LYS A 1 106 ? 6.066 -2.961 -5.560 1.00 97.94 106 LYS A N 1
ATOM 860 C CA . LYS A 1 106 ? 6.432 -3.645 -4.311 1.00 97.94 106 LYS A CA 1
ATOM 861 C C . LYS A 1 106 ? 6.333 -2.717 -3.099 1.00 97.94 106 LYS A C 1
ATOM 863 O O . LYS A 1 106 ? 5.786 -3.115 -2.075 1.00 97.94 106 LYS A O 1
ATOM 868 N N . GLY A 1 107 ? 6.854 -1.493 -3.209 1.00 97.31 107 GLY A N 1
ATOM 869 C CA . GLY A 1 107 ? 6.790 -0.500 -2.135 1.00 97.31 107 GLY A CA 1
ATOM 870 C C . GLY A 1 107 ? 5.351 -0.144 -1.756 1.00 97.31 107 GLY A C 1
ATOM 871 O O . GLY A 1 107 ? 5.029 -0.097 -0.572 1.00 97.31 107 GLY A O 1
ATOM 872 N N . ILE A 1 108 ? 4.473 0.025 -2.751 1.00 96.69 108 ILE A N 1
ATOM 873 C CA . ILE A 1 108 ? 3.036 0.265 -2.541 1.00 96.69 108 ILE A CA 1
ATOM 874 C C . ILE A 1 108 ? 2.393 -0.914 -1.799 1.00 96.69 108 ILE A C 1
ATOM 876 O O . ILE A 1 108 ? 1.724 -0.704 -0.790 1.00 96.69 108 ILE A O 1
ATOM 880 N N . HIS A 1 109 ? 2.632 -2.148 -2.251 1.00 97.94 109 HIS A N 1
ATOM 881 C CA . HIS A 1 109 ? 2.092 -3.343 -1.599 1.00 97.94 109 HIS A CA 1
ATOM 882 C C . HIS A 1 109 ? 2.558 -3.469 -0.141 1.00 97.94 109 HIS A C 1
ATOM 884 O O . HIS A 1 109 ? 1.746 -3.644 0.765 1.00 97.94 109 HIS A O 1
ATOM 890 N N . GLN A 1 110 ? 3.859 -3.300 0.114 1.00 97.38 110 GLN A N 1
ATOM 891 C CA . GLN A 1 110 ? 4.413 -3.332 1.471 1.00 97.38 110 GLN A CA 1
ATOM 892 C C . GLN A 1 110 ? 3.821 -2.245 2.374 1.00 97.38 110 GLN A C 1
ATOM 894 O O . GLN A 1 110 ? 3.649 -2.470 3.573 1.00 97.38 110 GLN A O 1
ATOM 899 N N . HIS A 1 111 ? 3.505 -1.074 1.816 1.00 96.25 111 HIS A N 1
ATOM 900 C CA . HIS A 1 111 ? 2.864 -0.006 2.571 1.00 96.25 111 HIS A CA 1
ATOM 901 C C . HIS A 1 111 ? 1.448 -0.405 3.005 1.00 96.25 111 HIS A C 1
ATOM 903 O O . HIS A 1 111 ? 1.126 -0.288 4.187 1.00 96.25 111 HIS A O 1
ATOM 909 N N . TRP A 1 112 ? 0.638 -0.959 2.097 1.00 97.94 112 TRP A N 1
ATOM 910 C CA . TRP A 1 112 ? -0.707 -1.445 2.427 1.00 97.94 112 TRP A CA 1
ATOM 911 C C . TRP A 1 112 ? -0.697 -2.580 3.450 1.00 97.94 112 TRP A C 1
ATOM 913 O O . TRP A 1 112 ? -1.465 -2.535 4.408 1.00 97.94 112 TRP A O 1
ATOM 923 N N . VAL A 1 113 ? 0.222 -3.541 3.319 1.00 97.62 113 VAL A N 1
ATOM 924 C CA . VAL A 1 113 ? 0.403 -4.617 4.311 1.00 97.62 113 VAL A CA 1
ATOM 925 C C . VAL A 1 113 ? 0.707 -4.046 5.697 1.00 97.62 113 VAL A C 1
ATOM 927 O O . VAL A 1 113 ? 0.158 -4.506 6.694 1.00 97.62 113 VAL A O 1
ATOM 930 N N . ARG A 1 114 ? 1.548 -3.009 5.777 1.00 97.19 114 ARG A N 1
ATOM 931 C CA . ARG A 1 114 ? 1.878 -2.355 7.048 1.00 97.19 114 ARG A CA 1
ATOM 932 C C . ARG A 1 114 ? 0.673 -1.637 7.664 1.00 97.19 114 ARG A C 1
ATOM 934 O O . ARG A 1 114 ? 0.474 -1.743 8.870 1.00 97.19 114 ARG A O 1
ATOM 941 N N . ILE A 1 115 ? -0.124 -0.941 6.853 1.00 97.31 115 ILE A 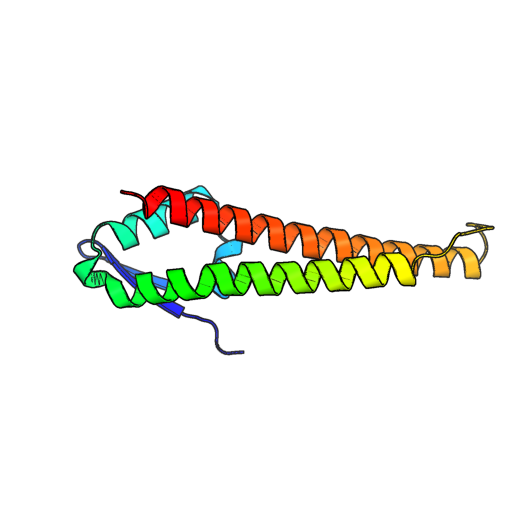N 1
ATOM 942 C CA . ILE A 1 115 ? -1.353 -0.266 7.304 1.00 97.31 115 ILE A CA 1
ATOM 943 C C . ILE A 1 115 ? -2.372 -1.285 7.814 1.00 97.31 115 ILE A C 1
ATOM 945 O O . ILE A 1 115 ? -2.943 -1.091 8.882 1.00 97.31 115 ILE A O 1
ATOM 949 N N . TYR A 1 116 ? -2.548 -2.401 7.109 1.00 97.12 116 TYR A N 1
ATOM 950 C CA . TYR A 1 116 ? -3.402 -3.492 7.573 1.00 97.12 116 TYR A CA 1
ATOM 951 C C . TYR A 1 116 ? -2.890 -4.140 8.865 1.00 97.12 116 TYR A C 1
ATOM 953 O O . TYR A 1 116 ? -3.683 -4.505 9.726 1.00 97.12 116 TYR A O 1
ATOM 961 N N . GLY A 1 117 ? -1.569 -4.209 9.056 1.00 96.94 117 GLY A N 1
ATOM 962 C CA . GLY A 1 117 ? -0.977 -4.564 10.347 1.00 96.94 117 GLY A CA 1
ATOM 963 C C . GLY A 1 117 ? -1.452 -3.640 11.471 1.00 96.94 117 GLY A C 1
ATOM 964 O O . GLY A 1 117 ? -1.947 -4.121 12.481 1.00 96.94 117 GLY A O 1
ATOM 965 N N . TYR A 1 118 ? -1.403 -2.319 11.262 1.00 96.38 118 TYR A N 1
ATOM 966 C CA . TYR A 1 118 ? -1.881 -1.346 12.256 1.00 96.38 118 TYR A CA 1
ATOM 967 C C . TYR A 1 118 ? -3.367 -1.498 12.577 1.00 96.38 118 TYR A C 1
ATOM 969 O O . TYR A 1 118 ? -3.762 -1.301 13.720 1.00 96.38 118 TYR A O 1
ATOM 977 N N . TRP A 1 119 ? -4.184 -1.828 11.576 1.00 96.44 119 TRP A N 1
ATOM 978 C CA . TRP A 1 119 ? -5.601 -2.127 11.774 1.00 96.44 119 TRP A CA 1
ATOM 979 C C . TRP A 1 119 ? -5.790 -3.339 12.692 1.00 96.44 119 TRP A C 1
ATOM 981 O O . TRP A 1 119 ? -6.453 -3.253 13.723 1.00 96.44 119 TRP A O 1
ATOM 991 N N . ASN A 1 120 ? -5.130 -4.450 12.362 1.00 94.44 120 ASN A N 1
ATOM 992 C CA . ASN A 1 120 ? -5.246 -5.702 13.107 1.00 94.44 120 ASN A CA 1
ATOM 993 C C . ASN A 1 120 ? -4.680 -5.620 14.531 1.00 94.44 120 ASN A C 1
ATOM 995 O O . ASN A 1 120 ? -5.169 -6.326 15.408 1.00 94.44 120 ASN A O 1
ATOM 999 N N . ASP A 1 121 ? -3.672 -4.780 14.775 1.00 92.44 121 ASP A N 1
ATOM 1000 C CA . ASP A 1 121 ? -3.131 -4.550 16.122 1.00 92.44 121 ASP A CA 1
ATOM 1001 C C . ASP A 1 121 ? -4.175 -3.918 17.062 1.00 92.44 121 ASP A C 1
ATOM 1003 O O . ASP A 1 121 ? -4.120 -4.120 18.275 1.00 92.44 121 ASP A O 1
ATOM 1007 N N . HIS A 1 122 ? -5.126 -3.155 16.511 1.00 86.44 122 HIS A N 1
ATOM 1008 C CA . HIS A 1 122 ? -6.177 -2.485 17.275 1.00 86.44 122 HIS A CA 1
ATOM 1009 C C . HIS A 1 122 ? -7.508 -3.247 17.286 1.00 86.44 122 HIS A C 1
ATOM 1011 O O . HIS A 1 122 ? -8.238 -3.126 18.260 1.00 86.44 122 HIS A O 1
ATOM 1017 N N . ASN A 1 123 ? -7.806 -4.043 16.254 1.00 77.69 123 ASN A N 1
ATOM 1018 C CA . ASN A 1 123 ? -9.071 -4.785 16.139 1.00 77.69 123 ASN A CA 1
ATOM 1019 C C . ASN A 1 123 ? -9.089 -6.130 16.901 1.00 77.69 123 ASN A C 1
ATOM 1021 O O . ASN A 1 123 ? -10.102 -6.814 16.939 1.00 77.69 123 ASN A O 1
ATOM 1025 N N . LYS A 1 124 ? -7.953 -6.566 17.462 1.00 60.88 124 LYS A N 1
ATOM 1026 C CA . LYS A 1 124 ? -7.819 -7.838 18.206 1.00 60.88 124 LYS A CA 1
ATOM 1027 C C . LYS A 1 124 ? -8.062 -7.717 19.721 1.00 60.88 124 LYS A C 1
ATOM 1029 O O . LYS A 1 124 ? -7.683 -8.631 20.453 1.00 60.88 124 LYS A O 1
ATOM 1034 N N . GLN A 1 125 ? -8.612 -6.599 20.191 1.00 45.78 125 GLN A N 1
ATOM 1035 C CA . GLN A 1 125 ? -8.979 -6.378 21.598 1.00 45.78 125 GLN A CA 1
ATOM 1036 C C . GLN A 1 125 ? -10.489 -6.487 21.757 1.00 45.78 125 GLN A C 1
ATOM 1038 O O . GLN A 1 125 ? -10.906 -7.062 22.784 1.00 45.78 125 GLN A O 1
#

Organism: NCBI:txid2763658

Foldseek 3Di:
DDFDWFWADADPDIDIDRPVCLLVDDPVVLLVVLLRLLVCCVRNVVVLVSCVVPLVVQLVVLVVQLVVLVVCLVVLQDDQPDCPDPVSVVNVVSNVVSVVSNVVSVVSNVSSVVSVVSNCVNVVD

pLDDT: mean 94.12, std 8.31, range [44.97, 98.44]

Radius of gyration: 20.11 Å; chains: 1; bounding box: 50×27×51 Å

Sequence (125 aa):
MTNTTIHFQYETTRFEIYLDKITGLPAPNIRKLFKLMLSEPWNNQAAIDTVEAFLPAQIEKSKEAWRQASADFNNGWRLVQNKRSKQGRAIMAQNNRIHKAVKSTKGIHQHWVRIYGYWNDHNKQ